Protein AF-A0A5Q4ZCC3-F1 (afdb_monomer_lite)

pLDDT: mean 76.96, std 14.25, range [37.44, 90.94]

Organism: NCBI:txid2604047

Secondary structure (DSSP, 8-state):
-PPP------HHHHHHHHHHHHHHHHIIIIIGGGS--HHHHTS-SEEEEEEEEEEESSS--S---EEEEEEEESSEEEEESSSEEEEEGGGEEES--S--TTSEEEEEETTEEEEEEE-HHHHHHHHHHHHHHHHT-

Structure (mmCIF, N/CA/C/O backbone):
data_AF-A0A5Q4ZCC3-F1
#
_entry.id   AF-A0A5Q4ZCC3-F1
#
loop_
_atom_site.group_PDB
_atom_site.id
_atom_site.type_symbol
_atom_site.label_atom_id
_atom_site.label_alt_id
_atom_site.label_comp_id
_atom_site.label_asym_id
_atom_site.label_entity_id
_atom_site.label_seq_id
_atom_site.pdbx_PDB_ins_code
_atom_site.Cartn_x
_atom_site.Cartn_y
_atom_site.Cartn_z
_atom_site.occupancy
_atom_site.B_iso_or_equiv
_atom_site.auth_seq_id
_atom_site.auth_comp_id
_atom_site.auth_asym_id
_atom_site.auth_atom_id
_atom_site.pdbx_PDB_model_num
ATOM 1 N N . MET A 1 1 ? 14.433 -11.594 -55.778 1.00 41.84 1 MET A N 1
ATOM 2 C CA . MET A 1 1 ? 13.844 -11.554 -54.421 1.00 41.84 1 MET A CA 1
ATOM 3 C C . MET A 1 1 ? 14.439 -10.362 -53.681 1.00 41.84 1 MET A C 1
ATOM 5 O O . MET A 1 1 ? 15.649 -10.328 -53.519 1.00 41.84 1 MET A O 1
ATOM 9 N N . LYS A 1 2 ? 13.637 -9.346 -53.331 1.00 38.06 2 LYS A N 1
ATOM 10 C CA . LYS A 1 2 ? 14.076 -8.214 -52.492 1.00 38.06 2 LYS A CA 1
ATOM 1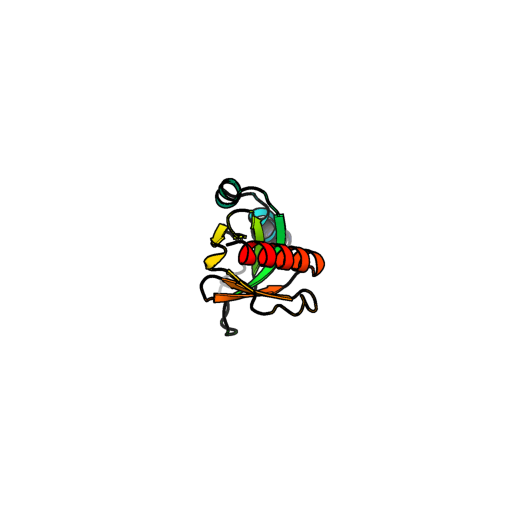1 C C . LYS A 1 2 ? 13.817 -8.585 -51.027 1.00 38.06 2 LYS A C 1
ATOM 13 O O . LYS A 1 2 ? 12.714 -9.067 -50.763 1.00 38.06 2 LYS A O 1
ATOM 18 N N . PRO A 1 3 ? 14.763 -8.399 -50.091 1.00 47.22 3 PRO A N 1
ATOM 19 C CA . PRO A 1 3 ? 14.477 -8.654 -48.689 1.00 47.22 3 PRO A CA 1
ATOM 20 C C . PRO A 1 3 ? 13.464 -7.616 -48.192 1.00 47.22 3 PRO A C 1
ATOM 22 O O . PRO A 1 3 ? 13.676 -6.408 -48.286 1.00 47.22 3 PRO A O 1
ATOM 25 N N . PHE A 1 4 ? 12.329 -8.122 -47.721 1.00 53.19 4 PHE A N 1
ATOM 26 C CA . PHE A 1 4 ? 11.298 -7.384 -47.008 1.00 53.19 4 PHE A CA 1
ATOM 27 C C . PHE A 1 4 ? 11.746 -7.251 -45.541 1.00 53.19 4 PHE A C 1
ATOM 29 O O . PHE A 1 4 ? 12.037 -8.256 -44.901 1.00 53.19 4 PHE A O 1
ATOM 36 N N . PHE A 1 5 ? 11.779 -6.015 -45.034 1.00 51.16 5 PHE A N 1
ATOM 37 C CA . PHE A 1 5 ? 12.036 -5.617 -43.639 1.00 51.16 5 PHE A CA 1
ATOM 38 C C . PHE A 1 5 ? 13.487 -5.705 -43.129 1.00 51.16 5 PHE A C 1
ATOM 40 O O . PHE A 1 5 ? 13.873 -6.617 -42.406 1.00 51.16 5 PHE A O 1
ATOM 47 N N . GLN A 1 6 ? 14.264 -4.652 -43.394 1.00 47.12 6 GLN A N 1
ATOM 48 C CA . GLN A 1 6 ? 15.338 -4.215 -42.496 1.00 47.12 6 GLN A CA 1
ATOM 49 C C . GLN A 1 6 ? 14.933 -2.890 -41.844 1.00 47.12 6 GLN A C 1
ATOM 51 O O . GLN A 1 6 ? 15.338 -1.817 -42.277 1.00 47.12 6 GLN A O 1
ATOM 56 N N . THR A 1 7 ? 14.135 -2.947 -40.782 1.00 52.12 7 THR A N 1
ATOM 57 C CA . THR A 1 7 ? 14.072 -1.856 -39.796 1.00 52.12 7 THR A CA 1
ATOM 58 C C . THR A 1 7 ? 15.110 -2.126 -38.712 1.00 52.12 7 THR A C 1
ATOM 60 O O . THR A 1 7 ? 14.808 -2.278 -37.533 1.00 52.12 7 THR A O 1
ATOM 63 N N . THR A 1 8 ? 16.377 -2.214 -39.114 1.00 58.12 8 THR A N 1
ATOM 64 C CA . THR A 1 8 ? 17.496 -2.014 -38.193 1.00 58.12 8 THR A CA 1
ATOM 65 C C . THR A 1 8 ? 17.491 -0.537 -37.831 1.00 58.12 8 THR A C 1
ATOM 67 O O . THR A 1 8 ? 18.021 0.291 -38.570 1.00 58.12 8 THR A O 1
ATOM 70 N N . LEU A 1 9 ? 16.817 -0.189 -36.730 1.00 57.69 9 LEU A N 1
ATOM 71 C CA . LEU A 1 9 ? 16.991 1.112 -36.088 1.00 57.69 9 LEU A CA 1
ATOM 72 C C . LEU A 1 9 ? 18.495 1.378 -35.983 1.00 57.69 9 LEU A C 1
ATOM 74 O O . LEU A 1 9 ? 19.246 0.501 -35.546 1.00 57.69 9 LEU A O 1
ATOM 78 N N . SER A 1 10 ? 18.942 2.566 -36.397 1.00 70.19 10 SER A N 1
ATOM 79 C CA . SER A 1 10 ? 20.333 2.948 -36.175 1.00 70.19 10 SER A CA 1
ATOM 80 C C . SER A 1 10 ? 20.638 2.844 -34.673 1.00 70.19 10 SER A C 1
ATOM 82 O O . SER A 1 10 ? 19.742 3.080 -33.855 1.00 70.19 10 SER A O 1
ATOM 84 N N . PRO A 1 11 ? 21.876 2.521 -34.268 1.00 69.62 11 PRO A N 1
ATOM 85 C CA . PRO A 1 11 ? 22.227 2.399 -32.852 1.00 69.62 11 PRO A CA 1
ATOM 86 C C . PRO A 1 11 ? 21.822 3.628 -32.019 1.00 69.62 11 PRO A C 1
ATOM 88 O O . PRO A 1 11 ? 21.381 3.490 -30.881 1.00 69.62 11 PRO A O 1
ATOM 91 N N . SER A 1 12 ? 21.880 4.825 -32.616 1.00 74.31 12 SER A N 1
ATOM 92 C CA . SER A 1 12 ? 21.414 6.074 -32.009 1.00 74.31 12 SER A CA 1
ATOM 93 C C . SER A 1 12 ? 19.890 6.151 -31.861 1.00 74.31 12 SER A C 1
ATOM 95 O O . SER A 1 12 ? 19.406 6.539 -30.801 1.00 74.31 12 SER A O 1
ATOM 97 N N . ALA A 1 13 ? 19.118 5.740 -32.871 1.00 74.81 13 ALA A N 1
ATOM 98 C CA . ALA A 1 13 ? 17.658 5.703 -32.794 1.00 74.81 13 ALA A CA 1
ATOM 99 C C . ALA A 1 13 ? 17.165 4.637 -31.799 1.00 74.81 13 ALA A C 1
ATOM 101 O O . ALA A 1 13 ? 16.245 4.893 -31.024 1.00 74.81 13 ALA A O 1
ATOM 102 N N . GLY A 1 14 ? 17.819 3.471 -31.758 1.00 74.44 14 GLY A N 1
ATOM 103 C CA . GLY A 1 14 ? 17.554 2.430 -30.764 1.00 74.44 14 GLY A CA 1
ATOM 104 C C . GLY A 1 14 ? 17.829 2.906 -29.335 1.00 74.44 14 GLY A C 1
ATOM 105 O O . GLY A 1 14 ? 16.992 2.714 -28.454 1.00 74.44 14 GLY A O 1
ATOM 106 N N . ALA A 1 15 ? 18.949 3.601 -29.110 1.00 80.94 15 ALA A N 1
ATOM 107 C CA . ALA A 1 15 ? 19.292 4.163 -27.804 1.00 80.94 15 ALA A CA 1
ATOM 108 C C . ALA A 1 15 ? 18.283 5.222 -27.329 1.00 80.94 15 ALA A C 1
ATOM 110 O O . ALA A 1 15 ? 17.911 5.222 -26.157 1.00 80.94 15 ALA A O 1
ATOM 111 N N . VAL A 1 16 ? 17.789 6.082 -28.228 1.00 82.56 16 VAL A N 1
ATOM 112 C CA . VAL A 1 16 ? 16.757 7.081 -27.897 1.00 82.56 16 VAL A CA 1
ATOM 113 C C . VAL A 1 16 ? 15.440 6.410 -27.509 1.00 82.56 16 VAL A C 1
ATOM 115 O O . VAL A 1 16 ? 14.849 6.777 -26.496 1.00 82.56 16 VAL A O 1
ATOM 118 N N . VAL A 1 17 ? 14.991 5.400 -28.260 1.00 82.62 17 VAL A N 1
ATOM 119 C CA . VAL A 1 17 ? 13.749 4.672 -27.947 1.00 82.62 17 VAL A CA 1
ATOM 120 C C . VAL A 1 17 ? 13.858 3.959 -26.599 1.00 82.62 17 VAL A C 1
ATOM 122 O O . VAL A 1 17 ? 12.957 4.074 -25.772 1.00 82.62 17 VAL A O 1
ATOM 125 N N . ILE A 1 18 ? 14.976 3.277 -26.336 1.00 84.25 18 ILE A N 1
ATOM 126 C CA . ILE A 1 18 ? 15.221 2.620 -25.045 1.00 84.25 18 ILE A CA 1
ATOM 127 C C . ILE A 1 18 ? 15.281 3.655 -23.915 1.00 84.25 18 ILE A C 1
ATOM 129 O O . ILE A 1 18 ? 14.659 3.456 -22.874 1.00 84.25 18 ILE A O 1
ATOM 133 N N . GLY A 1 19 ? 15.968 4.780 -24.122 1.00 85.38 19 GLY A N 1
ATOM 134 C CA . GLY A 1 19 ? 16.040 5.869 -23.148 1.00 85.38 19 GLY A CA 1
ATOM 135 C C . GLY A 1 19 ? 14.661 6.429 -22.796 1.00 85.38 19 GLY A C 1
ATOM 136 O O . GLY A 1 19 ? 14.332 6.554 -21.618 1.00 85.38 19 GLY A O 1
ATOM 137 N N . LEU A 1 20 ? 13.816 6.687 -23.798 1.00 88.12 20 LEU A N 1
ATOM 138 C CA . LEU A 1 20 ? 12.439 7.142 -23.592 1.00 88.12 20 LEU A CA 1
ATOM 139 C C . LEU A 1 20 ? 11.587 6.101 -22.860 1.00 88.12 20 LEU A C 1
ATOM 141 O O . LEU A 1 20 ? 10.805 6.468 -21.985 1.00 88.12 20 LEU A O 1
ATOM 145 N N . LEU A 1 21 ? 11.758 4.811 -23.162 1.00 85.00 21 LEU A N 1
ATOM 146 C CA . LEU A 1 21 ? 11.072 3.733 -22.447 1.00 85.00 21 LEU A CA 1
ATOM 147 C C . LEU A 1 21 ? 11.489 3.677 -20.973 1.00 85.00 21 LEU A C 1
ATOM 149 O O . LEU A 1 21 ? 10.624 3.591 -20.104 1.00 85.00 21 LEU A O 1
ATOM 153 N N . ILE A 1 22 ? 12.786 3.786 -20.674 1.00 84.75 22 ILE A N 1
ATOM 154 C CA . ILE A 1 22 ? 13.295 3.811 -19.295 1.00 84.75 22 ILE A CA 1
ATOM 155 C C . ILE A 1 22 ? 12.732 5.020 -18.540 1.00 84.75 22 ILE A C 1
ATOM 157 O O . ILE A 1 22 ? 12.209 4.864 -17.436 1.00 84.75 22 ILE A O 1
ATOM 161 N N . VAL A 1 23 ? 12.784 6.214 -19.137 1.00 86.31 23 VAL A N 1
ATOM 162 C CA . VAL A 1 23 ? 12.220 7.432 -18.533 1.00 86.31 23 VAL A CA 1
ATOM 163 C C . VAL A 1 23 ? 10.718 7.274 -18.302 1.00 86.31 23 VAL A C 1
ATOM 165 O O . VAL A 1 23 ? 10.234 7.582 -17.214 1.00 86.31 23 VAL A O 1
ATOM 168 N N . GLY A 1 24 ? 9.983 6.733 -19.276 1.00 83.75 24 GLY A N 1
ATOM 169 C CA . GLY A 1 24 ? 8.554 6.455 -19.150 1.00 83.75 24 GLY A CA 1
ATOM 170 C C . GLY A 1 24 ? 8.242 5.513 -17.986 1.00 83.75 24 GLY A C 1
ATOM 171 O O . GLY A 1 24 ? 7.348 5.794 -17.189 1.00 83.75 24 GLY A O 1
ATOM 172 N N . VAL A 1 25 ? 9.022 4.441 -17.821 1.00 79.44 25 VAL A N 1
ATOM 173 C CA . VAL A 1 25 ? 8.893 3.514 -16.687 1.00 79.44 25 VAL A CA 1
ATOM 174 C C . VAL A 1 25 ? 9.153 4.232 -15.360 1.00 79.44 25 VAL A C 1
ATOM 176 O O . VAL A 1 25 ? 8.368 4.091 -14.426 1.00 79.44 25 VAL A O 1
ATOM 179 N N . ILE A 1 26 ? 10.194 5.060 -15.263 1.00 78.25 26 ILE A N 1
ATOM 180 C CA . ILE A 1 26 ? 10.477 5.819 -14.035 1.00 78.25 26 ILE A CA 1
ATOM 181 C C . ILE A 1 26 ? 9.317 6.769 -13.702 1.00 78.25 26 ILE A C 1
ATOM 183 O O . ILE A 1 26 ? 8.851 6.804 -12.562 1.00 78.25 26 ILE A O 1
ATOM 187 N N . VAL A 1 27 ? 8.800 7.506 -14.687 1.00 78.88 27 VAL A N 1
ATOM 188 C CA . VAL A 1 27 ? 7.672 8.425 -14.479 1.00 78.88 27 VAL A CA 1
ATOM 189 C C . VAL A 1 27 ? 6.441 7.669 -13.979 1.00 78.88 27 VAL A C 1
ATOM 191 O O . VAL A 1 27 ? 5.842 8.062 -12.977 1.00 78.88 27 VAL A O 1
ATOM 194 N N . VAL A 1 28 ? 6.086 6.561 -14.631 1.00 75.31 28 VAL A N 1
ATOM 195 C CA . VAL A 1 28 ? 4.855 5.820 -14.333 1.00 75.31 28 VAL A CA 1
ATOM 196 C C . VAL A 1 28 ? 4.931 5.078 -13.000 1.00 75.31 28 VAL A C 1
ATOM 198 O O . VAL A 1 28 ? 3.966 5.098 -12.239 1.00 75.31 28 VAL A O 1
ATOM 201 N N . PHE A 1 29 ? 6.061 4.440 -12.694 1.00 68.12 29 PHE A N 1
ATOM 202 C CA . PHE A 1 29 ? 6.176 3.546 -11.539 1.00 68.12 29 PHE A CA 1
ATOM 203 C C . PHE A 1 29 ? 6.801 4.198 -10.302 1.00 68.12 29 PHE A C 1
ATOM 205 O O . PHE A 1 29 ? 6.633 3.673 -9.203 1.00 68.12 29 PHE A O 1
ATOM 212 N N . VAL A 1 30 ? 7.494 5.333 -10.446 1.00 67.50 30 VAL A N 1
ATOM 213 C CA . VAL A 1 30 ? 8.169 6.013 -9.326 1.00 67.50 30 VAL A CA 1
ATOM 214 C C . VAL A 1 30 ? 7.554 7.378 -9.038 1.00 67.50 30 VAL A C 1
ATOM 216 O O . VAL A 1 30 ? 7.237 7.670 -7.883 1.00 67.50 30 VAL A O 1
ATOM 219 N N . LEU A 1 31 ? 7.360 8.215 -10.062 1.00 70.88 31 LEU A N 1
ATOM 220 C CA . LEU A 1 31 ? 6.901 9.595 -9.864 1.00 70.88 31 LEU A CA 1
ATOM 221 C C . LEU A 1 31 ? 5.383 9.690 -9.676 1.00 70.88 31 LEU A C 1
ATOM 223 O O . LEU A 1 31 ? 4.936 10.338 -8.732 1.00 70.88 31 LEU A O 1
ATOM 227 N N . LEU A 1 32 ? 4.575 9.019 -10.504 1.00 68.56 32 LEU A N 1
ATOM 228 C CA . LEU A 1 32 ? 3.109 9.074 -10.392 1.00 68.56 32 LEU A CA 1
ATOM 229 C C . LEU A 1 32 ? 2.560 8.600 -9.031 1.00 68.56 32 LEU A C 1
ATOM 231 O O . LEU A 1 32 ? 1.662 9.267 -8.506 1.00 68.56 32 LEU A O 1
ATOM 235 N N . PRO A 1 33 ? 3.075 7.523 -8.403 1.00 61.41 33 PRO A N 1
ATOM 236 C CA . PRO A 1 33 ? 2.631 7.127 -7.067 1.00 61.41 33 PRO A CA 1
ATOM 237 C C . PRO A 1 33 ? 3.059 8.117 -5.972 1.00 61.41 33 PRO A C 1
ATOM 239 O O . PRO A 1 33 ? 2.493 8.104 -4.879 1.00 61.41 33 PRO A O 1
ATOM 242 N N . ALA A 1 34 ? 4.045 8.987 -6.227 1.00 65.25 34 ALA A N 1
ATOM 243 C CA . ALA A 1 34 ? 4.526 9.974 -5.260 1.00 65.25 34 ALA A CA 1
ATOM 244 C C . ALA A 1 34 ? 3.646 11.234 -5.177 1.00 65.25 34 ALA A C 1
ATOM 246 O O . ALA A 1 34 ? 3.716 11.949 -4.181 1.00 65.25 34 ALA A O 1
ATOM 247 N N . ILE A 1 35 ? 2.799 11.495 -6.176 1.00 70.38 35 ILE A N 1
ATOM 248 C CA . ILE A 1 35 ? 1.939 12.684 -6.216 1.00 70.38 35 ILE A CA 1
ATOM 249 C C . ILE A 1 35 ? 0.761 12.515 -5.244 1.00 70.38 35 ILE A C 1
ATOM 251 O O . ILE A 1 35 ? 0.142 11.449 -5.171 1.00 70.38 35 ILE A O 1
ATOM 255 N N . SER A 1 36 ? 0.450 13.566 -4.482 1.00 64.38 36 SER A N 1
ATOM 256 C CA . SER A 1 36 ? -0.738 13.593 -3.623 1.00 64.38 36 SER A CA 1
ATOM 257 C C . SER A 1 36 ? -2.014 13.684 -4.467 1.00 64.38 36 SER A C 1
ATOM 259 O O . SER A 1 36 ? -2.100 14.483 -5.401 1.00 64.38 36 SER A O 1
ATOM 261 N N . ARG A 1 37 ? -3.009 12.854 -4.157 1.00 69.38 37 ARG A N 1
ATOM 262 C CA . ARG A 1 37 ? -4.278 12.749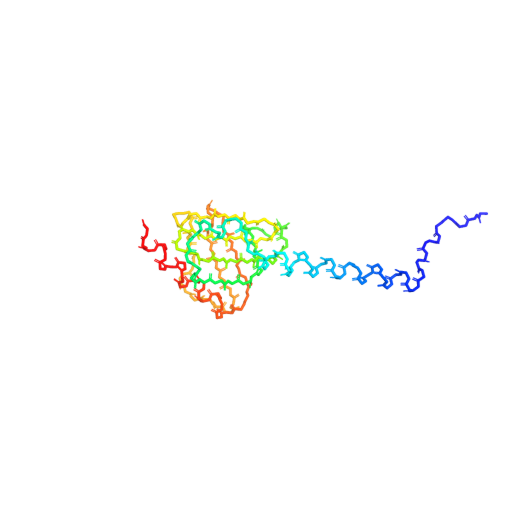 -4.882 1.00 69.38 37 ARG A CA 1
ATOM 263 C C . ARG A 1 37 ? -5.439 13.296 -4.070 1.00 69.38 37 ARG A C 1
ATOM 265 O O . ARG A 1 37 ? -5.338 13.508 -2.871 1.00 69.38 37 ARG A O 1
ATOM 272 N N . ILE A 1 38 ? -6.577 13.477 -4.735 1.00 67.06 38 ILE A N 1
ATOM 273 C CA . ILE A 1 38 ? -7.819 13.959 -4.110 1.00 67.06 38 ILE A CA 1
ATOM 274 C C . ILE A 1 38 ? -8.196 13.098 -2.892 1.00 67.06 38 ILE A C 1
ATOM 276 O O . ILE A 1 38 ? -8.533 13.651 -1.851 1.00 67.06 38 ILE A O 1
ATOM 280 N N . ALA A 1 39 ? -8.026 11.774 -2.987 1.00 63.09 39 ALA A N 1
ATOM 281 C CA . ALA A 1 39 ? -8.273 10.840 -1.886 1.00 63.09 39 ALA A CA 1
ATOM 282 C C . ALA A 1 39 ? -7.374 11.060 -0.654 1.00 63.09 39 ALA A C 1
ATOM 284 O O . ALA A 1 39 ? -7.769 10.666 0.436 1.00 63.09 39 ALA A O 1
ATOM 285 N N . ASP A 1 40 ? -6.200 11.687 -0.808 1.00 69.38 40 ASP A N 1
ATOM 286 C CA . ASP A 1 40 ? -5.329 12.061 0.314 1.00 69.38 40 ASP A CA 1
ATOM 287 C C . ASP A 1 40 ? -5.841 13.332 1.014 1.00 69.38 40 ASP A C 1
ATOM 289 O O . ASP A 1 40 ? -5.677 13.495 2.218 1.00 69.38 40 ASP A O 1
ATOM 293 N N . ARG A 1 41 ? -6.468 14.252 0.264 1.00 71.94 41 ARG A N 1
ATOM 294 C CA . ARG A 1 41 ? -6.925 15.553 0.788 1.00 71.94 41 ARG A CA 1
ATOM 295 C C . ARG A 1 41 ? -8.148 15.434 1.688 1.00 71.94 41 ARG A C 1
ATOM 297 O O . ARG A 1 41 ? -8.322 16.256 2.578 1.00 71.94 41 ARG A O 1
ATOM 304 N N . SER A 1 42 ? -8.985 14.428 1.456 1.00 74.81 42 SER A N 1
ATOM 305 C CA . SER A 1 42 ? -10.160 14.145 2.283 1.00 74.81 42 SER A CA 1
ATOM 306 C C . SER A 1 42 ? -9.867 13.186 3.438 1.00 74.81 42 SER A C 1
ATOM 308 O O . SER A 1 42 ? -10.797 12.790 4.122 1.00 74.81 42 SER A O 1
ATOM 310 N N . ALA A 1 43 ? -8.612 12.770 3.635 1.00 71.88 43 ALA A N 1
ATOM 311 C CA . ALA A 1 43 ? -8.255 11.678 4.542 1.00 71.88 43 ALA A CA 1
ATOM 312 C C . ALA A 1 43 ? -7.858 12.124 5.959 1.00 71.88 43 ALA A C 1
ATOM 314 O O . ALA A 1 43 ? -7.743 11.288 6.858 1.00 71.88 43 ALA A O 1
ATOM 315 N N . GLY A 1 44 ? -7.650 13.428 6.163 1.00 81.38 44 GLY A N 1
ATOM 316 C CA . GLY A 1 44 ? -7.113 13.986 7.406 1.00 81.38 44 GLY A CA 1
ATOM 317 C C . GLY A 1 44 ? -5.584 13.964 7.444 1.00 81.38 44 GLY A C 1
ATOM 318 O O . GLY A 1 44 ? -4.921 14.013 6.403 1.00 81.38 44 GLY A O 1
ATOM 319 N N . GLN A 1 45 ? -5.006 13.917 8.645 1.00 86.00 45 GLN A N 1
ATOM 320 C CA . GLN A 1 45 ? -3.552 13.913 8.812 1.00 86.00 45 GLN A CA 1
ATOM 321 C C . GLN A 1 45 ? -2.931 12.582 8.354 1.00 86.00 45 GLN A C 1
ATOM 323 O O . GLN A 1 45 ? -3.453 11.502 8.631 1.00 86.00 45 GLN A O 1
ATOM 328 N N . LEU A 1 46 ? -1.796 12.652 7.647 1.00 87.69 46 LEU A N 1
ATOM 329 C CA . LEU A 1 46 ? -1.006 11.470 7.289 1.00 87.69 46 LEU A CA 1
ATOM 330 C C . LEU A 1 46 ? -0.266 10.951 8.528 1.00 87.69 46 LEU A C 1
ATOM 332 O O . LEU A 1 46 ? 0.484 11.696 9.155 1.00 87.69 46 LEU A O 1
ATOM 336 N N . ILE A 1 47 ? -0.439 9.668 8.836 1.00 88.56 47 ILE A N 1
ATOM 337 C CA . ILE A 1 47 ? 0.157 9.009 10.006 1.00 88.56 47 ILE A CA 1
ATOM 338 C C . ILE A 1 47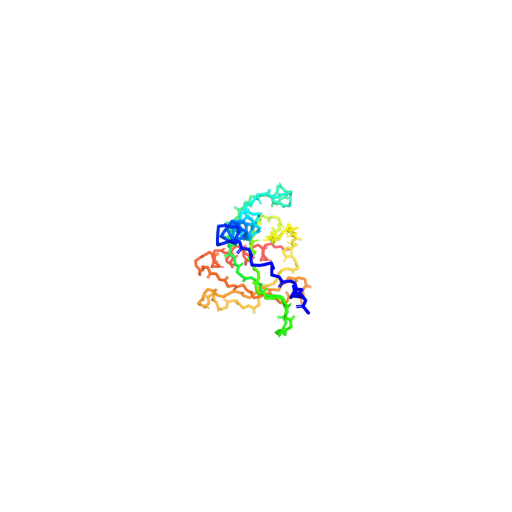 ? 1.386 8.208 9.589 1.00 88.56 47 ILE A C 1
ATOM 340 O O . ILE A 1 47 ? 2.466 8.363 10.153 1.00 88.56 47 ILE A O 1
ATOM 344 N N . ALA A 1 48 ? 1.230 7.355 8.577 1.00 89.12 48 ALA A N 1
ATOM 345 C CA . ALA A 1 48 ? 2.298 6.496 8.090 1.00 89.12 48 ALA A CA 1
ATOM 346 C C . ALA A 1 48 ? 2.199 6.309 6.579 1.00 89.12 48 ALA A C 1
ATOM 348 O O . ALA A 1 48 ? 1.117 6.338 5.995 1.00 89.12 48 ALA A O 1
ATOM 349 N N . GLN A 1 49 ? 3.341 6.087 5.935 1.00 90.25 49 GLN A N 1
ATOM 350 C CA . GLN A 1 49 ? 3.397 5.822 4.506 1.00 90.25 49 GLN A CA 1
ATOM 351 C C . GLN A 1 49 ? 4.496 4.814 4.188 1.00 90.25 49 GLN A C 1
ATOM 353 O O . GLN A 1 49 ? 5.622 4.947 4.663 1.00 90.25 49 GLN A O 1
ATOM 358 N N . ALA A 1 50 ? 4.193 3.861 3.311 1.00 89.06 50 ALA A N 1
ATOM 359 C CA . ALA A 1 50 ? 5.158 2.910 2.784 1.00 89.06 50 ALA A CA 1
ATOM 360 C C . ALA A 1 50 ? 5.040 2.800 1.261 1.00 89.06 50 ALA A C 1
ATOM 362 O O . ALA A 1 50 ? 3.944 2.749 0.700 1.00 89.06 50 ALA A O 1
ATOM 363 N N . ARG A 1 51 ? 6.190 2.742 0.586 1.00 88.12 51 ARG A N 1
ATOM 364 C CA . ARG A 1 51 ? 6.280 2.351 -0.825 1.00 88.12 51 ARG A CA 1
ATOM 365 C C . ARG A 1 51 ? 6.627 0.876 -0.872 1.00 88.12 51 ARG A C 1
ATOM 367 O O . ARG A 1 51 ? 7.653 0.467 -0.333 1.00 88.12 51 ARG A O 1
ATOM 374 N N . VAL A 1 52 ? 5.747 0.094 -1.468 1.00 86.94 52 VAL A N 1
ATOM 375 C CA . VAL A 1 52 ? 5.779 -1.362 -1.392 1.00 86.94 52 VAL A CA 1
ATOM 376 C C . VAL A 1 52 ? 5.497 -1.947 -2.757 1.00 86.94 52 VAL A C 1
ATOM 378 O O . VAL A 1 52 ? 4.766 -1.377 -3.561 1.00 86.94 52 VAL A O 1
ATOM 381 N N . ILE A 1 53 ? 6.050 -3.116 -3.011 1.00 86.81 53 ILE A N 1
ATOM 382 C CA . ILE A 1 53 ? 5.558 -3.984 -4.064 1.00 86.81 53 ILE A CA 1
ATOM 383 C C . ILE A 1 53 ? 4.349 -4.706 -3.474 1.00 86.81 53 ILE A C 1
ATOM 385 O O . ILE A 1 53 ? 4.486 -5.334 -2.428 1.00 86.81 53 ILE A O 1
ATOM 389 N N . ALA A 1 54 ? 3.175 -4.601 -4.093 1.00 86.12 54 ALA A N 1
ATOM 390 C CA . ALA A 1 54 ? 1.974 -5.286 -3.617 1.00 86.12 54 ALA A CA 1
ATOM 391 C C . ALA A 1 54 ? 1.510 -6.355 -4.612 1.00 86.12 54 ALA A C 1
ATOM 393 O O . ALA A 1 54 ? 1.485 -6.115 -5.822 1.00 86.12 54 ALA A O 1
ATOM 394 N N . SER A 1 55 ? 1.117 -7.519 -4.095 1.00 83.44 55 SER A N 1
ATOM 395 C CA . SER A 1 55 ? 0.479 -8.607 -4.845 1.00 83.44 55 SER A CA 1
ATOM 396 C C . SER A 1 55 ? -0.878 -8.924 -4.235 1.00 83.44 55 SER A C 1
ATOM 398 O O . SER A 1 55 ? -0.963 -9.173 -3.034 1.00 83.44 55 SER A O 1
ATOM 400 N N . PHE A 1 56 ? -1.917 -8.957 -5.067 1.00 78.50 56 PHE A N 1
ATOM 401 C CA . PHE A 1 56 ? -3.304 -9.204 -4.673 1.00 78.50 56 PHE A CA 1
ATOM 402 C C . PHE A 1 56 ? -3.690 -10.658 -5.013 1.00 78.50 56 PHE A C 1
ATOM 404 O O . PHE A 1 56 ? -3.426 -11.110 -6.125 1.00 78.50 56 PHE A O 1
ATOM 411 N N . GLY A 1 57 ? -4.312 -11.390 -4.079 1.00 65.38 57 GLY A N 1
ATOM 412 C CA . GLY A 1 57 ? -4.859 -12.743 -4.288 1.00 65.38 57 GLY A CA 1
ATOM 413 C C . GLY A 1 57 ? -4.050 -13.910 -3.684 1.00 65.38 57 GLY A C 1
ATOM 414 O O . GLY A 1 57 ? -2.889 -13.767 -3.307 1.00 65.38 57 GLY A O 1
ATOM 415 N N . GLN A 1 58 ? -4.685 -15.092 -3.580 1.00 52.53 58 GLN A N 1
ATOM 416 C CA . GLN A 1 58 ? -4.082 -16.347 -3.073 1.00 52.53 58 GLN A CA 1
ATOM 417 C C . GLN A 1 58 ? -3.317 -17.157 -4.134 1.00 52.53 58 GLN A C 1
ATOM 419 O O . GLN A 1 58 ? -2.604 -18.097 -3.790 1.00 52.53 58 GLN A O 1
ATOM 424 N N . SER A 1 59 ? -3.464 -16.823 -5.415 1.00 38.84 59 SER A N 1
ATOM 425 C CA . SER A 1 59 ? -2.921 -17.608 -6.520 1.00 38.84 59 SER A CA 1
ATOM 426 C C . SER A 1 59 ? -1.967 -16.766 -7.350 1.00 38.84 59 SER A C 1
ATOM 428 O O . SER A 1 59 ? -2.251 -15.613 -7.665 1.00 38.84 59 SER A O 1
ATOM 430 N N . ALA A 1 60 ? -0.854 -17.378 -7.750 1.00 38.78 60 ALA A N 1
ATOM 431 C CA . ALA A 1 60 ? 0.192 -16.843 -8.617 1.00 38.78 60 ALA A CA 1
ATOM 432 C C . ALA A 1 60 ? -0.286 -16.433 -10.033 1.00 38.78 60 ALA A C 1
ATOM 434 O O . ALA A 1 60 ? 0.533 -16.177 -10.919 1.00 38.78 60 ALA A O 1
ATOM 435 N N . PHE A 1 61 ? -1.598 -16.335 -10.270 1.00 37.44 61 PHE A N 1
ATOM 436 C CA . PHE A 1 61 ? -2.180 -15.814 -11.500 1.00 37.44 61 PHE A CA 1
ATOM 437 C C . PHE A 1 61 ? -2.164 -14.271 -11.531 1.00 37.44 61 PHE A C 1
ATOM 439 O O . PHE A 1 61 ? -3.178 -13.589 -11.476 1.00 37.44 61 PHE A O 1
ATOM 446 N N . ARG A 1 62 ? -0.936 -13.759 -11.688 1.00 44.22 62 ARG A N 1
ATOM 447 C CA . ARG A 1 62 ? -0.534 -12.784 -12.718 1.00 44.22 62 ARG A CA 1
ATOM 448 C C . ARG A 1 62 ? -1.147 -11.377 -12.706 1.00 44.22 62 ARG A C 1
ATOM 450 O O . ARG A 1 62 ? -1.438 -10.824 -13.760 1.00 44.22 62 ARG A O 1
ATOM 457 N N . SER A 1 63 ? -1.121 -10.703 -11.566 1.00 44.44 63 SER A N 1
ATOM 458 C CA . SER A 1 63 ? -0.626 -9.321 -11.577 1.00 44.44 63 SER A CA 1
ATOM 459 C C . SER A 1 63 ? 0.742 -9.349 -10.911 1.00 44.44 63 SER A C 1
ATOM 461 O O . SER A 1 63 ? 0.823 -9.474 -9.690 1.00 44.44 63 SER A O 1
ATOM 463 N N . GLY A 1 64 ? 1.814 -9.342 -11.712 1.00 52.12 64 GLY A N 1
ATOM 464 C CA . GLY A 1 64 ? 3.172 -9.205 -11.184 1.00 52.12 64 GLY A CA 1
ATOM 465 C C . GLY A 1 64 ? 3.202 -8.036 -10.203 1.00 52.12 64 GLY A C 1
ATOM 466 O O . GLY A 1 64 ? 2.559 -7.019 -10.461 1.00 52.12 64 GLY A O 1
ATOM 467 N N . GLY A 1 65 ? 3.850 -8.226 -9.052 1.00 64.81 65 GLY A N 1
ATOM 468 C CA . GLY A 1 65 ? 3.839 -7.227 -7.990 1.00 64.81 65 GLY A CA 1
ATOM 469 C C . GLY A 1 65 ? 4.165 -5.845 -8.555 1.00 64.81 65 GLY A C 1
ATOM 470 O O . GLY A 1 65 ? 5.185 -5.672 -9.220 1.00 64.81 65 GLY A O 1
ATOM 471 N N . ALA A 1 66 ? 3.276 -4.881 -8.333 1.00 75.75 66 ALA A N 1
ATOM 472 C CA . ALA A 1 66 ? 3.454 -3.513 -8.809 1.00 75.75 66 ALA A CA 1
ATOM 473 C C . ALA A 1 66 ? 3.843 -2.601 -7.646 1.00 75.75 66 ALA A C 1
ATOM 475 O O . ALA A 1 66 ? 3.614 -2.937 -6.485 1.00 75.75 66 ALA A O 1
ATOM 476 N N . PHE A 1 67 ? 4.456 -1.460 -7.954 1.00 82.44 67 PHE A N 1
ATOM 477 C CA . PHE A 1 67 ? 4.838 -0.475 -6.947 1.00 82.44 67 PHE A CA 1
ATOM 478 C C . PHE A 1 67 ? 3.618 0.325 -6.503 1.00 82.44 67 PHE A C 1
ATOM 480 O O . PHE A 1 67 ? 3.087 1.131 -7.259 1.00 82.44 67 PHE A O 1
ATOM 487 N N . TYR A 1 68 ? 3.197 0.126 -5.263 1.00 84.88 68 TYR A N 1
ATOM 488 C CA . TYR A 1 68 ? 2.134 0.881 -4.623 1.00 84.88 68 TYR A CA 1
ATOM 489 C C . TYR A 1 68 ? 2.699 1.788 -3.536 1.00 84.88 68 TYR A C 1
ATOM 491 O O . TYR A 1 68 ? 3.685 1.478 -2.865 1.00 84.88 68 TYR A O 1
ATOM 499 N N . ARG A 1 69 ? 2.013 2.901 -3.309 1.00 88.81 69 ARG A N 1
ATOM 500 C CA . ARG A 1 69 ? 2.120 3.693 -2.090 1.00 88.81 69 ARG A CA 1
ATOM 501 C C . ARG A 1 69 ? 0.921 3.373 -1.209 1.00 88.81 69 ARG A C 1
ATOM 503 O O . ARG A 1 69 ? -0.215 3.588 -1.620 1.00 88.81 69 ARG A O 1
ATOM 510 N N . PHE A 1 70 ? 1.187 2.874 -0.014 1.00 90.69 70 PHE A N 1
ATOM 511 C CA . PHE A 1 70 ? 0.199 2.713 1.044 1.00 90.69 70 PHE A CA 1
ATOM 512 C C . PHE A 1 70 ? 0.370 3.872 2.017 1.00 90.69 70 PHE A C 1
ATOM 514 O O . PHE A 1 70 ? 1.470 4.080 2.527 1.00 90.69 70 PHE A O 1
ATOM 521 N N . SER A 1 71 ? -0.696 4.628 2.247 1.00 90.38 71 SER A N 1
ATOM 522 C CA . SER A 1 71 ? -0.711 5.810 3.105 1.00 90.38 71 SER A CA 1
ATOM 523 C C . SER A 1 71 ? -1.848 5.676 4.117 1.00 90.38 71 SER A C 1
ATOM 525 O O . SER A 1 71 ? -3.018 5.653 3.742 1.00 90.38 71 SER A O 1
ATOM 527 N N . VAL A 1 72 ? -1.497 5.564 5.393 1.00 90.94 72 VAL A N 1
ATOM 528 C CA . VAL A 1 72 ? -2.422 5.497 6.529 1.00 90.94 72 VAL A CA 1
ATOM 529 C C . VAL A 1 72 ? -2.722 6.924 6.960 1.00 90.94 72 VAL A C 1
ATOM 531 O O . VAL A 1 72 ? -1.812 7.648 7.372 1.00 90.94 72 VAL A O 1
ATOM 534 N N . TYR A 1 73 ? -3.985 7.321 6.865 1.00 90.88 73 TYR A N 1
ATOM 535 C CA . TYR A 1 73 ? -4.471 8.617 7.330 1.00 90.88 73 TYR A CA 1
ATOM 536 C C . TYR A 1 73 ? -5.406 8.462 8.531 1.00 90.88 73 TYR A C 1
ATOM 538 O O . TYR A 1 73 ? -5.726 7.354 8.948 1.00 90.88 73 TYR A O 1
ATOM 546 N N . GLU A 1 74 ? -5.879 9.553 9.113 1.00 87.50 74 GLU A N 1
ATOM 547 C CA . GLU A 1 74 ? -6.806 9.470 10.246 1.00 87.50 74 GLU A CA 1
ATOM 548 C C . GLU A 1 74 ? -8.129 8.781 9.906 1.00 87.50 74 GLU A C 1
ATOM 550 O O . GLU A 1 74 ? -8.627 8.003 10.719 1.00 87.50 74 GLU A O 1
ATOM 555 N N . GLN A 1 75 ? -8.687 9.044 8.721 1.00 86.12 75 GLN A N 1
ATOM 556 C CA . GLN A 1 75 ? -10.037 8.593 8.367 1.00 86.12 75 GLN A CA 1
ATOM 557 C C . GLN A 1 75 ? -10.061 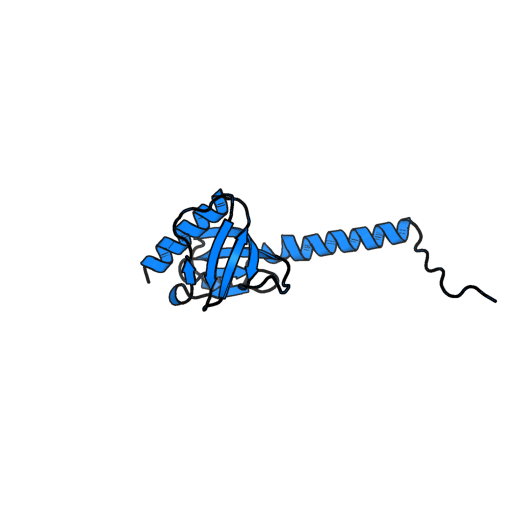7.278 7.579 1.00 86.12 75 GLN A C 1
ATOM 559 O O . GLN A 1 75 ? -10.914 6.424 7.830 1.00 86.12 75 GLN A O 1
ATOM 564 N N . HIS A 1 76 ? -9.130 7.095 6.639 1.00 89.00 76 HIS A N 1
ATOM 565 C CA . HIS A 1 76 ? -9.085 5.926 5.757 1.00 89.00 76 HIS A CA 1
ATOM 566 C C . HIS A 1 76 ? -7.664 5.593 5.298 1.00 89.00 76 HIS A C 1
ATOM 568 O O . HIS A 1 76 ? -6.761 6.429 5.311 1.00 89.00 76 HIS A O 1
ATOM 574 N N . LEU A 1 77 ? -7.474 4.359 4.837 1.00 90.12 77 LEU A N 1
ATOM 575 C CA . LEU A 1 77 ? -6.255 3.922 4.165 1.00 90.12 77 LEU A CA 1
ATOM 576 C C . LEU A 1 77 ? -6.321 4.319 2.688 1.00 90.12 77 LEU A C 1
ATOM 578 O O . LEU A 1 77 ? -7.290 3.997 2.004 1.00 90.12 77 LEU A O 1
ATOM 582 N N . VAL A 1 78 ? -5.278 4.953 2.155 1.00 88.38 78 VAL A N 1
ATOM 583 C CA . VAL A 1 78 ? -5.148 5.209 0.714 1.00 88.38 78 VAL A CA 1
ATOM 584 C C . VAL A 1 78 ? -4.094 4.287 0.114 1.00 88.38 78 VAL A C 1
ATOM 586 O O . VAL A 1 78 ? -2.938 4.274 0.536 1.00 88.38 78 VAL A O 1
ATOM 589 N N . VAL A 1 79 ? -4.482 3.548 -0.921 1.00 87.81 79 VAL A N 1
ATOM 590 C CA . VAL A 1 79 ? -3.594 2.703 -1.722 1.00 87.81 79 VAL A CA 1
ATOM 591 C C . VAL A 1 79 ? -3.497 3.291 -3.123 1.00 87.81 79 VAL A C 1
ATOM 593 O O . VAL A 1 79 ? -4.495 3.410 -3.834 1.00 87.81 79 VAL A O 1
ATOM 596 N N . CYS A 1 80 ? -2.292 3.678 -3.529 1.00 83.88 80 CYS A N 1
ATOM 597 C CA . CYS A 1 80 ? -2.042 4.385 -4.778 1.00 83.88 80 CYS A CA 1
ATOM 598 C C . CYS A 1 80 ? -1.063 3.613 -5.666 1.00 83.88 80 CYS A C 1
ATOM 600 O O . CYS A 1 80 ? 0.065 3.343 -5.263 1.00 83.88 80 CYS A O 1
ATOM 602 N N . PHE A 1 81 ? -1.490 3.309 -6.891 1.00 76.69 81 PHE A N 1
ATOM 603 C CA . PHE A 1 81 ? -0.618 2.897 -7.997 1.00 76.69 81 PHE A CA 1
ATOM 604 C C . PHE A 1 81 ? -0.695 3.960 -9.099 1.00 76.69 81 PHE A C 1
ATOM 606 O O . PHE A 1 81 ? -0.156 5.055 -8.942 1.00 76.69 81 PHE A O 1
ATOM 613 N N . ILE A 1 82 ? -1.456 3.697 -10.167 1.00 67.25 82 ILE A N 1
ATOM 614 C CA . ILE A 1 82 ? -1.829 4.689 -11.190 1.00 67.25 82 ILE A CA 1
ATOM 615 C C . ILE A 1 82 ? -3.110 5.431 -10.804 1.00 67.25 82 ILE A C 1
ATOM 617 O O . ILE A 1 82 ? -3.319 6.552 -11.257 1.00 67.25 82 ILE A O 1
ATOM 621 N N . THR A 1 83 ? -3.942 4.857 -9.938 1.00 68.56 83 THR A N 1
ATOM 622 C CA . THR A 1 83 ? -5.126 5.484 -9.333 1.00 68.56 83 THR A CA 1
ATOM 623 C C . THR A 1 83 ? -5.056 5.317 -7.819 1.00 68.56 83 THR A C 1
ATOM 625 O O . THR A 1 83 ? -4.527 4.309 -7.349 1.00 68.56 83 THR A O 1
ATOM 628 N N . ALA A 1 84 ? -5.578 6.284 -7.061 1.00 79.56 84 ALA A N 1
ATOM 629 C CA . ALA A 1 84 ? -5.767 6.112 -5.622 1.00 79.56 84 ALA A CA 1
ATOM 630 C C . ALA A 1 84 ? -7.104 5.417 -5.357 1.00 79.56 84 ALA A C 1
ATOM 632 O O . ALA A 1 84 ? -8.117 5.781 -5.954 1.00 79.56 84 ALA A O 1
ATOM 633 N N . ARG A 1 85 ? -7.092 4.442 -4.451 1.00 82.62 85 ARG A N 1
ATOM 634 C CA . ARG A 1 85 ? -8.279 3.854 -3.830 1.00 82.62 85 ARG A CA 1
ATOM 635 C C . ARG A 1 85 ? -8.235 4.127 -2.335 1.00 82.62 85 ARG A C 1
ATOM 637 O O . ARG A 1 85 ? -7.184 3.959 -1.721 1.00 82.62 85 ARG A O 1
ATOM 644 N N . SER A 1 86 ? -9.358 4.560 -1.781 1.00 85.62 86 SER A N 1
ATOM 645 C CA . SER A 1 86 ? -9.553 4.738 -0.344 1.00 85.62 86 SER A CA 1
ATOM 646 C C . SER A 1 86 ? -10.288 3.527 0.222 1.00 85.62 86 SER A C 1
ATOM 648 O O . SER A 1 86 ? -11.317 3.148 -0.329 1.00 85.62 86 SER A O 1
ATOM 650 N N . TYR A 1 87 ? -9.790 2.974 1.320 1.00 87.00 87 TYR A N 1
ATOM 651 C CA . TYR A 1 87 ? -10.402 1.872 2.056 1.00 87.00 87 TYR A CA 1
ATOM 652 C C . TYR A 1 87 ? -10.748 2.334 3.470 1.00 87.00 87 TYR A C 1
ATOM 654 O O . TYR A 1 87 ? -9.897 2.895 4.167 1.00 87.00 87 TYR A O 1
ATOM 662 N N . SER A 1 88 ? -11.988 2.098 3.898 1.00 88.62 88 SER A N 1
ATOM 663 C CA . SER A 1 88 ? -12.381 2.317 5.292 1.00 88.62 88 SER A CA 1
ATOM 664 C C . SER A 1 88 ? -11.659 1.319 6.194 1.00 88.62 88 SER A C 1
ATOM 666 O O . SER A 1 88 ? -11.498 0.163 5.811 1.00 88.62 88 SER A O 1
ATOM 668 N N . TYR A 1 89 ? -11.255 1.720 7.404 1.00 89.62 89 TYR A N 1
ATOM 669 C CA . TYR A 1 89 ? -10.577 0.791 8.318 1.00 89.62 89 TYR A CA 1
ATOM 670 C C . TYR A 1 89 ? -11.464 -0.382 8.754 1.00 89.62 89 TYR A C 1
ATOM 672 O O . TYR A 1 89 ? -10.933 -1.439 9.079 1.00 89.62 89 TYR A O 1
ATOM 680 N N . LYS A 1 90 ? -12.793 -0.255 8.654 1.00 88.00 90 LYS A N 1
ATOM 681 C CA . LYS A 1 90 ? -13.748 -1.361 8.853 1.00 88.00 90 LYS A CA 1
ATOM 682 C C . LYS A 1 90 ? -13.539 -2.523 7.877 1.00 88.00 90 LYS A C 1
ATOM 684 O O . LYS A 1 90 ? -13.782 -3.677 8.228 1.00 88.00 90 LYS A O 1
ATOM 689 N N . ASP A 1 91 ? -13.049 -2.213 6.681 1.00 86.88 91 ASP A N 1
ATOM 690 C CA . ASP A 1 91 ? -12.821 -3.165 5.595 1.00 86.88 91 ASP A CA 1
ATOM 691 C C . ASP A 1 91 ? -11.339 -3.553 5.457 1.00 86.88 91 ASP A C 1
ATOM 693 O O . ASP A 1 91 ? -10.962 -4.253 4.516 1.00 86.88 91 ASP A O 1
ATOM 697 N N . VAL A 1 92 ? -10.484 -3.114 6.388 1.00 88.62 92 VAL A N 1
ATOM 698 C CA . VAL A 1 92 ? -9.050 -3.423 6.410 1.00 88.62 92 VAL A CA 1
ATOM 699 C C . VAL A 1 92 ? -8.743 -4.324 7.598 1.00 88.62 92 VAL A C 1
ATOM 701 O O . VAL A 1 92 ? -9.053 -3.995 8.739 1.00 88.62 92 VAL A O 1
ATOM 704 N N . ARG A 1 93 ? -8.082 -5.461 7.358 1.00 88.12 93 ARG A N 1
ATOM 705 C CA . ARG A 1 93 ? -7.637 -6.363 8.433 1.00 88.12 93 ARG A CA 1
ATOM 706 C C . ARG A 1 93 ? -6.163 -6.699 8.296 1.00 88.12 93 ARG A C 1
ATOM 708 O O . ARG A 1 93 ? -5.667 -6.968 7.205 1.00 88.12 93 ARG A O 1
ATOM 715 N N . LEU A 1 94 ? -5.449 -6.739 9.413 1.00 86.00 94 LEU A N 1
ATOM 716 C CA . LEU A 1 94 ? -4.084 -7.258 9.451 1.00 86.00 94 LEU A CA 1
ATOM 717 C C . LEU A 1 94 ? -4.145 -8.783 9.589 1.00 86.00 94 LEU A C 1
ATOM 719 O O . LEU A 1 94 ? -4.691 -9.307 10.553 1.00 86.00 94 LEU A O 1
ATOM 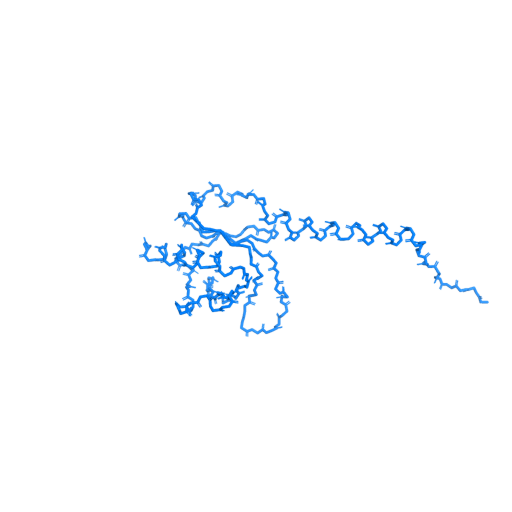723 N N . VAL A 1 95 ? -3.616 -9.511 8.600 1.00 80.25 95 VAL A N 1
ATOM 724 C CA . VAL A 1 95 ? -3.734 -10.984 8.541 1.00 80.25 95 VAL A CA 1
ATOM 725 C C . VAL A 1 95 ? -2.691 -11.678 9.427 1.00 80.25 95 VAL A C 1
ATOM 727 O O . VAL A 1 95 ? -2.872 -12.834 9.802 1.00 80.25 95 VAL A O 1
ATOM 730 N N . GLN A 1 96 ? -1.594 -11.000 9.772 1.00 66.44 96 GLN A N 1
ATOM 731 C CA . GLN A 1 96 ? -0.553 -11.522 10.661 1.00 66.44 96 GLN A CA 1
ATOM 732 C C . GLN A 1 96 ? -0.022 -10.415 11.579 1.00 66.44 96 GLN A C 1
ATOM 734 O O . GLN A 1 96 ? 0.691 -9.526 11.127 1.00 66.44 96 GLN A O 1
ATOM 739 N N . GLU A 1 97 ? -0.330 -10.511 12.875 1.00 57.03 97 GLU A N 1
ATOM 740 C CA . GLU A 1 97 ? 0.210 -9.643 13.939 1.00 57.03 97 GLU A CA 1
ATOM 741 C C . GLU A 1 97 ? 1.685 -9.937 14.262 1.00 57.03 97 GLU A C 1
ATOM 743 O O . GLU A 1 97 ? 2.384 -9.109 14.842 1.00 57.03 97 GLU A O 1
ATOM 748 N N . LYS A 1 98 ? 2.205 -11.113 13.880 1.00 51.25 98 LYS A N 1
ATOM 749 C CA . LYS A 1 98 ? 3.579 -11.514 14.208 1.00 51.25 98 LYS A CA 1
ATOM 750 C C . LYS A 1 98 ? 4.580 -11.030 13.169 1.00 51.25 98 LYS A C 1
ATOM 752 O O . LYS A 1 98 ? 5.089 -11.817 12.380 1.00 51.25 98 LYS A O 1
ATOM 757 N N . TYR A 1 99 ? 4.901 -9.747 13.307 1.00 53.00 99 TYR A N 1
ATOM 758 C CA . TYR A 1 99 ? 6.078 -9.056 12.795 1.00 53.00 99 TYR A CA 1
ATOM 759 C C . TYR A 1 99 ? 6.200 -9.004 11.275 1.00 53.00 99 TYR A C 1
ATOM 761 O O . TYR A 1 99 ? 6.045 -9.986 10.555 1.00 53.00 99 TYR A O 1
ATOM 769 N N . VAL A 1 100 ? 6.586 -7.826 10.795 1.00 58.38 100 VAL A N 1
ATOM 770 C CA . VAL A 1 100 ? 7.129 -7.591 9.458 1.00 58.38 100 VAL A CA 1
ATOM 771 C C . VAL A 1 100 ? 8.422 -8.409 9.313 1.00 58.38 100 VAL A C 1
ATOM 773 O O . VAL A 1 100 ? 9.535 -7.891 9.360 1.00 58.38 100 VAL A O 1
ATOM 776 N N . GLN A 1 101 ? 8.320 -9.732 9.207 1.00 59.91 101 GLN A N 1
ATOM 777 C CA . GLN A 1 101 ? 9.484 -10.591 9.085 1.00 59.91 101 GLN A CA 1
ATOM 778 C C . GLN A 1 101 ? 10.049 -10.397 7.683 1.00 59.91 101 GLN A C 1
ATOM 780 O O . GLN A 1 101 ? 9.434 -10.773 6.685 1.00 59.91 101 GLN A O 1
ATOM 785 N N . ARG A 1 102 ? 11.244 -9.796 7.623 1.00 68.19 102 ARG A N 1
ATOM 786 C CA . ARG A 1 102 ? 12.023 -9.570 6.394 1.00 68.19 102 ARG A CA 1
ATOM 787 C C . ARG A 1 102 ? 11.358 -8.627 5.383 1.00 68.19 102 ARG A C 1
ATOM 789 O O . ARG A 1 102 ? 11.447 -8.859 4.181 1.00 68.19 102 ARG A O 1
ATOM 796 N N . GLY A 1 103 ? 10.703 -7.564 5.854 1.00 79.00 103 GLY A N 1
ATOM 797 C CA . GLY A 1 103 ? 10.133 -6.551 4.955 1.00 79.00 103 GLY A CA 1
ATOM 798 C C . GLY A 1 103 ? 8.911 -7.048 4.183 1.00 79.00 103 GLY A C 1
ATOM 799 O O . GLY A 1 103 ? 8.714 -6.667 3.031 1.00 79.00 103 GLY A O 1
ATOM 800 N N . LYS A 1 104 ? 8.109 -7.914 4.812 1.00 85.31 104 LYS A N 1
ATOM 801 C CA . LYS A 1 104 ? 6.858 -8.448 4.273 1.00 85.31 104 LYS A CA 1
ATOM 802 C C . LYS A 1 104 ? 5.709 -8.170 5.243 1.00 85.31 104 LYS A C 1
ATOM 804 O O . LYS A 1 104 ? 5.832 -8.471 6.424 1.00 85.31 104 LYS A O 1
ATOM 809 N N . LEU A 1 105 ? 4.593 -7.652 4.741 1.00 87.25 105 LEU A N 1
ATOM 810 C CA . LEU A 1 105 ? 3.363 -7.409 5.499 1.00 87.25 105 LEU A CA 1
ATOM 811 C C . LEU A 1 105 ? 2.174 -7.971 4.720 1.00 87.25 105 LEU A C 1
ATOM 813 O O . LEU A 1 105 ? 2.107 -7.802 3.508 1.00 87.25 105 LEU A O 1
ATOM 817 N N . THR A 1 106 ? 1.242 -8.646 5.391 1.00 87.88 106 THR A N 1
ATOM 818 C CA . THR A 1 106 ? 0.018 -9.146 4.745 1.00 87.88 106 THR A CA 1
ATOM 819 C C . THR A 1 106 ? -1.195 -8.440 5.332 1.00 87.88 106 THR A C 1
ATOM 821 O O . THR A 1 106 ? -1.451 -8.530 6.533 1.00 87.88 106 THR A O 1
ATOM 824 N N . VAL A 1 107 ? -1.942 -7.765 4.469 1.00 88.88 107 VAL A N 1
ATOM 825 C CA . VAL A 1 107 ? -3.177 -7.047 4.794 1.00 88.88 107 VAL A CA 1
ATOM 826 C C . VAL A 1 107 ? -4.319 -7.611 3.967 1.00 88.88 107 VAL A C 1
ATOM 828 O O . VAL A 1 107 ? -4.127 -8.044 2.837 1.00 88.88 107 VAL A O 1
ATOM 831 N N . ASP A 1 108 ? -5.503 -7.638 4.542 1.00 89.12 108 ASP A N 1
ATOM 832 C CA . ASP A 1 108 ? -6.755 -7.928 3.866 1.00 89.12 108 ASP A CA 1
ATOM 833 C C . ASP A 1 108 ? -7.452 -6.594 3.590 1.00 89.12 108 ASP A C 1
ATOM 835 O O . ASP A 1 108 ? -7.600 -5.783 4.506 1.00 89.12 108 ASP A O 1
ATOM 839 N N . LEU A 1 109 ? -7.801 -6.347 2.330 1.00 87.69 109 LEU A N 1
ATOM 840 C CA . LEU A 1 109 ? -8.532 -5.166 1.882 1.00 87.69 109 LEU A CA 1
ATOM 841 C C . LEU A 1 109 ? -9.843 -5.645 1.252 1.00 87.69 109 LEU A C 1
ATOM 843 O O . LEU A 1 109 ? -9.803 -6.261 0.188 1.00 87.69 109 LEU A O 1
ATOM 847 N N . GLU A 1 110 ? -10.985 -5.387 1.892 1.00 86.19 110 GLU A N 1
ATOM 848 C CA . GLU A 1 110 ? -12.321 -5.783 1.406 1.00 86.19 110 GLU A CA 1
ATOM 849 C C . GLU A 1 110 ? -12.445 -7.293 1.080 1.00 86.19 110 GLU A C 1
ATOM 851 O O . GLU A 1 110 ? -13.091 -7.693 0.112 1.00 86.19 110 GLU A O 1
ATOM 856 N N . GLY A 1 111 ? -11.800 -8.166 1.861 1.00 82.50 111 GLY A N 1
ATOM 857 C CA . GLY A 1 111 ? -11.777 -9.617 1.629 1.00 82.50 111 GLY A CA 1
ATOM 858 C C . GLY A 1 111 ? -10.687 -10.080 0.655 1.00 82.50 111 GLY A C 1
ATOM 859 O O . GLY A 1 111 ? -10.553 -11.280 0.392 1.00 82.50 111 GLY A O 1
ATOM 860 N N . ILE A 1 112 ? -9.896 -9.157 0.099 1.00 83.75 112 ILE A N 1
ATOM 861 C CA . ILE A 1 112 ? -8.778 -9.457 -0.794 1.00 83.75 112 ILE A CA 1
ATOM 862 C C . ILE A 1 112 ? -7.483 -9.444 0.009 1.00 83.75 112 ILE A C 1
ATOM 864 O O . ILE A 1 112 ? -7.002 -8.401 0.450 1.00 83.75 112 ILE A O 1
ATOM 868 N N . ARG A 1 113 ? -6.843 -10.610 0.120 1.00 85.62 113 ARG A N 1
ATOM 869 C CA . ARG A 1 113 ? -5.508 -10.716 0.713 1.00 85.62 113 ARG A CA 1
ATOM 870 C C . ARG A 1 113 ? -4.462 -10.066 -0.192 1.00 85.62 113 ARG A C 1
ATOM 872 O O . ARG A 1 113 ? -4.280 -10.476 -1.340 1.00 85.62 113 ARG A O 1
ATOM 879 N N . VAL A 1 114 ? -3.733 -9.109 0.361 1.00 86.56 114 VAL A N 1
ATOM 880 C CA . VAL A 1 114 ? -2.651 -8.372 -0.285 1.00 86.56 114 VAL A CA 1
ATOM 881 C C . VAL A 1 114 ? -1.361 -8.576 0.491 1.00 86.56 114 VAL A C 1
ATOM 883 O O . VAL A 1 114 ? -1.280 -8.356 1.700 1.00 86.56 114 VAL A O 1
ATOM 886 N N . VAL A 1 115 ? -0.328 -8.996 -0.223 1.00 87.44 115 VAL A N 1
ATOM 887 C CA . VAL A 1 115 ? 1.017 -9.144 0.322 1.00 87.44 115 VAL A CA 1
ATOM 888 C C . VAL A 1 115 ? 1.854 -7.959 -0.130 1.00 87.44 115 VAL A C 1
ATOM 890 O O . VAL A 1 115 ? 1.944 -7.684 -1.325 1.00 87.44 115 VAL A O 1
ATOM 893 N N . LEU A 1 116 ? 2.451 -7.267 0.831 1.00 88.50 116 LEU A N 1
ATOM 894 C CA . LEU A 1 116 ? 3.285 -6.089 0.652 1.00 88.50 116 LEU A CA 1
ATOM 895 C C . LEU A 1 116 ? 4.741 -6.462 0.921 1.00 88.50 116 LEU A C 1
ATOM 897 O O . LEU A 1 116 ? 5.038 -7.055 1.958 1.00 88.50 116 LEU A O 1
ATOM 901 N N . TRP A 1 117 ? 5.644 -6.074 0.027 1.00 88.12 117 TRP A N 1
ATOM 902 C CA . TRP A 1 117 ? 7.090 -6.199 0.204 1.00 88.12 117 TRP A CA 1
ATOM 903 C C . TRP A 1 117 ? 7.758 -4.837 0.097 1.00 88.12 117 TRP A C 1
ATOM 905 O O . TRP A 1 117 ? 7.458 -4.064 -0.811 1.00 88.12 117 TRP A O 1
ATOM 915 N N . GLY A 1 118 ? 8.689 -4.531 0.991 1.00 86.06 118 GLY A N 1
ATOM 916 C CA . GLY A 1 118 ? 9.367 -3.243 0.976 1.00 86.06 118 GLY A CA 1
ATOM 917 C C . GLY A 1 118 ? 10.334 -3.057 2.132 1.00 86.06 118 GLY A C 1
ATOM 918 O O . GLY A 1 118 ? 10.782 -4.011 2.767 1.00 86.06 118 GLY A O 1
ATOM 919 N N . ASN A 1 119 ? 10.661 -1.795 2.397 1.00 88.19 119 ASN A N 1
ATOM 920 C CA . ASN A 1 119 ? 11.500 -1.421 3.526 1.00 88.19 119 ASN A CA 1
ATOM 921 C C . ASN A 1 119 ? 10.818 -1.823 4.848 1.00 88.19 119 ASN A C 1
ATOM 923 O O . ASN A 1 119 ? 9.671 -1.448 5.092 1.00 88.19 119 ASN A O 1
ATOM 927 N N . ALA A 1 120 ? 11.528 -2.590 5.681 1.00 86.12 120 ALA A N 1
ATOM 928 C CA . ALA A 1 120 ? 10.975 -3.169 6.905 1.00 86.12 120 ALA A CA 1
ATOM 929 C C . ALA A 1 120 ? 10.511 -2.103 7.907 1.00 86.12 120 ALA A C 1
ATOM 931 O O . ALA A 1 120 ? 9.402 -2.210 8.411 1.00 86.12 120 ALA A O 1
ATOM 932 N N . GLU A 1 121 ? 11.298 -1.046 8.113 1.00 87.69 121 GLU A N 1
ATOM 933 C CA . GLU A 1 121 ? 10.956 0.055 9.022 1.00 87.69 121 GLU A CA 1
ATOM 934 C C . GLU A 1 121 ? 9.697 0.808 8.560 1.00 87.69 121 GLU A C 1
ATOM 936 O O . GLU A 1 121 ? 8.797 1.096 9.345 1.00 87.69 121 GLU A O 1
ATOM 941 N N . SER A 1 122 ? 9.585 1.082 7.258 1.00 87.69 122 SER A N 1
ATOM 942 C CA . SER A 1 122 ? 8.405 1.739 6.682 1.00 87.69 122 SER A CA 1
ATOM 943 C C . SER A 1 122 ? 7.158 0.865 6.812 1.00 87.69 122 SER A C 1
ATOM 945 O O . SER A 1 122 ? 6.075 1.366 7.101 1.00 87.69 122 SER A O 1
ATOM 947 N N . LEU A 1 123 ? 7.308 -0.445 6.600 1.00 89.00 123 LEU A N 1
ATOM 948 C CA . LEU A 1 123 ? 6.237 -1.425 6.761 1.00 89.00 123 LEU A CA 1
ATOM 949 C C . LEU A 1 123 ? 5.828 -1.609 8.222 1.00 89.00 123 LEU A C 1
ATOM 951 O O . LEU A 1 123 ? 4.650 -1.815 8.485 1.00 89.00 123 LEU A O 1
ATOM 955 N N . GLU A 1 124 ? 6.766 -1.522 9.159 1.00 88.50 124 GLU A N 1
ATOM 956 C CA . GLU A 1 124 ? 6.491 -1.589 10.592 1.00 88.50 124 GLU A CA 1
ATOM 957 C C . GLU A 1 124 ? 5.702 -0.361 11.047 1.00 88.50 124 GLU A C 1
ATOM 959 O O . GLU A 1 124 ? 4.631 -0.510 11.625 1.00 88.50 124 GLU A O 1
ATOM 964 N N . ARG A 1 125 ? 6.133 0.849 10.662 1.00 88.38 125 ARG A N 1
ATOM 965 C CA . ARG A 1 125 ? 5.359 2.080 10.903 1.00 88.38 125 ARG A CA 1
ATOM 966 C C . ARG A 1 125 ? 3.958 2.006 10.289 1.00 88.38 125 ARG A C 1
ATOM 968 O O . ARG A 1 125 ? 2.994 2.450 10.907 1.00 88.38 125 ARG A O 1
ATOM 975 N N . LEU A 1 126 ? 3.838 1.437 9.085 1.00 90.31 126 LEU A N 1
ATOM 976 C CA . LEU A 1 126 ? 2.548 1.219 8.425 1.00 90.31 126 LEU A CA 1
ATOM 977 C C . LEU A 1 126 ? 1.672 0.234 9.213 1.00 90.31 126 LEU A C 1
ATOM 979 O O . LEU A 1 126 ? 0.492 0.506 9.411 1.00 90.31 126 LEU A O 1
ATOM 983 N N . ALA A 1 127 ? 2.234 -0.890 9.663 1.00 89.56 127 ALA A N 1
ATOM 984 C CA . ALA A 1 127 ? 1.520 -1.905 10.431 1.00 89.56 127 ALA A CA 1
ATOM 985 C C . ALA A 1 127 ? 1.032 -1.356 11.778 1.00 89.56 127 ALA A C 1
ATOM 987 O O . ALA A 1 127 ? -0.134 -1.551 12.117 1.00 89.56 127 ALA A O 1
ATOM 988 N N . THR A 1 128 ? 1.877 -0.615 12.500 1.00 89.56 128 THR A N 1
ATOM 989 C CA . THR A 1 128 ? 1.508 0.046 13.759 1.00 89.56 128 THR A CA 1
ATOM 990 C C . THR A 1 128 ? 0.383 1.053 13.539 1.00 89.56 128 THR A C 1
ATOM 992 O O . THR A 1 128 ? -0.653 0.960 14.192 1.00 89.56 128 THR A O 1
ATOM 995 N N . GLY A 1 129 ? 0.522 1.948 12.552 1.00 88.44 129 GLY A N 1
ATOM 996 C CA . GLY A 1 129 ? -0.514 2.936 12.240 1.00 88.44 129 GLY A CA 1
ATOM 997 C C . GLY A 1 129 ? -1.844 2.304 11.814 1.00 88.44 129 GLY A C 1
ATOM 998 O O . GLY A 1 129 ? -2.907 2.794 12.188 1.00 88.44 129 GLY A O 1
ATOM 999 N N . LEU A 1 130 ? -1.806 1.194 11.069 1.00 89.38 130 LEU A N 1
ATOM 1000 C CA . LEU A 1 130 ? -3.003 0.421 10.729 1.00 89.38 130 LEU A CA 1
ATOM 1001 C C . LEU A 1 130 ? -3.641 -0.212 11.968 1.00 89.38 130 LEU A C 1
ATOM 1003 O O . LEU A 1 130 ? -4.847 -0.085 12.151 1.00 89.38 130 LEU A O 1
ATOM 1007 N N . SER A 1 131 ? -2.849 -0.865 12.820 1.00 88.88 131 SER A N 1
ATOM 1008 C CA . SER A 1 131 ? -3.341 -1.532 14.029 1.00 88.88 131 SER A CA 1
ATOM 1009 C C . SER A 1 131 ? -4.031 -0.553 14.976 1.00 88.88 131 SER A C 1
ATOM 1011 O O . SER A 1 131 ? -5.120 -0.840 15.466 1.00 88.88 131 SER A O 1
ATOM 1013 N N . GLU A 1 132 ? -3.430 0.615 15.205 1.00 89.38 132 GLU A N 1
ATOM 1014 C CA . GLU A 1 132 ? -4.014 1.658 16.052 1.00 89.38 132 GLU A CA 1
ATOM 1015 C C . GLU A 1 132 ? -5.343 2.169 15.492 1.00 89.38 132 GLU A C 1
ATOM 1017 O O . GLU A 1 132 ? -6.280 2.418 16.246 1.00 89.38 132 GLU A O 1
ATOM 1022 N N . ARG A 1 133 ? -5.458 2.326 14.169 1.00 88.94 133 ARG A N 1
ATOM 1023 C CA . ARG A 1 133 ? -6.680 2.861 13.554 1.00 88.94 133 ARG A CA 1
ATOM 1024 C C . ARG A 1 133 ? -7.795 1.835 13.455 1.00 88.94 133 ARG A C 1
ATOM 1026 O O . ARG A 1 133 ? -8.942 2.203 13.668 1.00 88.94 133 ARG A O 1
ATOM 1033 N N . ILE A 1 134 ? -7.465 0.572 13.209 1.00 86.88 134 ILE A N 1
ATOM 1034 C CA . ILE A 1 134 ? -8.437 -0.527 13.233 1.00 86.88 134 ILE A CA 1
ATOM 1035 C C . ILE A 1 134 ? -8.993 -0.723 14.652 1.00 86.88 134 ILE A C 1
ATOM 1037 O O . ILE A 1 134 ? -10.184 -0.958 14.800 1.00 86.88 134 ILE A O 1
ATOM 1041 N N . ALA A 1 135 ? -8.165 -0.587 15.694 1.00 84.69 135 ALA A N 1
ATOM 1042 C CA . ALA A 1 135 ? -8.601 -0.757 17.084 1.00 84.69 135 ALA A CA 1
ATOM 1043 C C . ALA A 1 135 ? -9.499 0.381 17.613 1.00 84.69 135 ALA A C 1
ATOM 1045 O O . ALA A 1 135 ? -10.231 0.178 18.576 1.00 84.69 135 ALA A O 1
ATOM 1046 N N . ASN A 1 136 ? -9.427 1.573 17.011 1.00 79.62 136 ASN A N 1
ATOM 1047 C CA . ASN A 1 136 ? -10.154 2.772 17.447 1.00 79.62 136 ASN A CA 1
ATOM 1048 C C . ASN A 1 136 ? -11.458 3.035 16.659 1.00 79.62 136 ASN A C 1
ATOM 1050 O O . ASN A 1 136 ? -12.027 4.122 16.787 1.00 79.62 136 ASN A O 1
ATOM 1054 N N . GLN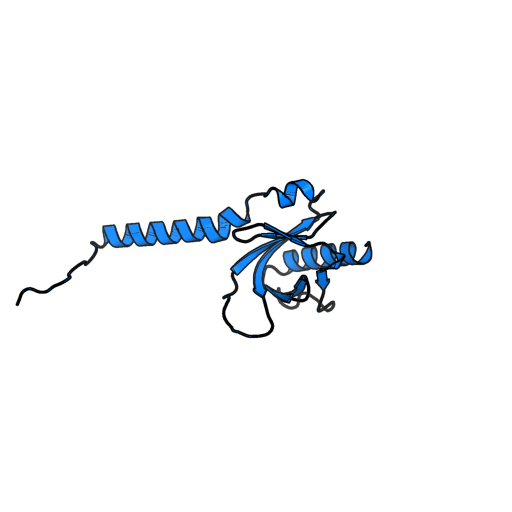 A 1 137 ? -11.912 2.090 15.827 1.00 67.75 137 GLN A N 1
ATOM 1055 C CA . GLN A 1 137 ? -13.153 2.179 15.038 1.00 67.75 137 GLN A CA 1
ATOM 1056 C C . GLN A 1 137 ? -14.203 1.160 15.470 1.00 67.75 137 GLN A C 1
ATOM 1058 O O . GLN A 1 137 ? -15.400 1.481 15.275 1.00 67.75 137 GLN A O 1
#

Sequence (137 aa):
MKPFFQTTLSPSAGAVVIGLLIVGVIVVFVLLPAISRIADRSAGQLIAQARVIASFGQSAFRSGGAFYRFSVYEQHLVVCFITARSYSYKDVRLVQEKYVQRGKLTVDLEGIRVVLWGNAESLERLATGLSERIANQ

Radius of gyration: 19.64 Å; chains: 1; bounding box: 36×33×72 Å

Foldseek 3Di:
DDDDDDPPPDPVRVVVVVVVVVVVCCCQQPVQQVDDDPLNVVQADWQAKDFWFKDKADDPPDPGGGTWIWIQGLAFIWIDHNDIDTAGLVQKDFPDPPACVQQWGWMGGNNIIMITGHDRVRVVSVVVSSVVNNVVD